Protein AF-A0A819S7C3-F1 (afdb_monomer)

InterPro domains:
  IPR016266 DNA polymerase epsilon, subunit B [PTHR12708] (1-55)

Foldseek 3Di:
DQPPPDQEAEPAEQDDWDWDADPNHIYTYQHDCVVVQNKDWDADVVVRDIDIDHDDDD

pLDDT: mean 94.48, std 6.02, range [59.16, 98.19]

Radius of gyration: 12.5 Å; Cα contacts (8 Å, |Δi|>4): 93; chains: 1; bounding box: 40×16×28 Å

Structure (mmCIF, N/CA/C/O backbone):
data_AF-A0A819S7C3-F1
#
_entry.id   AF-A0A819S7C3-F1
#
loop_
_atom_site.group_PDB
_atom_site.id
_atom_site.type_symbol
_atom_site.label_atom_id
_atom_site.label_alt_id
_atom_site.label_comp_id
_atom_site.label_asym_id
_atom_site.label_entity_id
_atom_site.label_seq_id
_atom_site.pdbx_PDB_ins_code
_atom_site.Cartn_x
_atom_site.Cartn_y
_atom_site.Cartn_z
_atom_site.occupancy
_atom_site.B_iso_or_equiv
_atom_site.auth_seq_id
_atom_site.auth_comp_id
_atom_site.auth_asym_id
_atom_site.auth_atom_id
_atom_site.pdbx_PDB_model_num
ATOM 1 N N . HIS A 1 1 ? 16.579 -7.187 3.255 1.00 78.19 1 HIS A N 1
ATOM 2 C CA . HIS A 1 1 ? 16.962 -7.380 1.842 1.00 78.19 1 HIS A CA 1
ATOM 3 C C . HIS A 1 1 ? 15.695 -7.338 0.997 1.00 78.19 1 HIS A C 1
ATOM 5 O O . HIS A 1 1 ? 14.834 -8.173 1.221 1.00 78.19 1 HIS A O 1
ATOM 11 N N . LEU A 1 2 ? 15.563 -6.357 0.097 1.00 88.25 2 LEU A N 1
ATOM 12 C CA . LEU A 1 2 ? 14.461 -6.228 -0.873 1.00 88.25 2 LEU A CA 1
ATOM 13 C C . LEU A 1 2 ? 15.077 -6.173 -2.276 1.00 88.25 2 LEU A C 1
ATOM 15 O O . LEU A 1 2 ? 15.201 -5.110 -2.875 1.00 88.25 2 LEU A O 1
ATOM 19 N N . TYR A 1 3 ? 15.596 -7.313 -2.728 1.00 92.56 3 TYR A N 1
ATOM 20 C CA . TYR A 1 3 ? 16.138 -7.466 -4.073 1.00 92.56 3 TYR A CA 1
ATOM 21 C C . TYR A 1 3 ? 15.826 -8.882 -4.588 1.00 92.56 3 TYR A C 1
ATOM 23 O O . TYR A 1 3 ? 16.152 -9.837 -3.875 1.00 92.56 3 TYR A O 1
ATOM 31 N N . PRO A 1 4 ? 15.231 -9.037 -5.788 1.00 93.38 4 PRO A N 1
ATOM 32 C CA . PRO A 1 4 ? 14.762 -7.966 -6.677 1.00 93.38 4 PRO A CA 1
ATOM 33 C C . PRO A 1 4 ? 13.676 -7.098 -6.021 1.00 93.38 4 PRO A C 1
ATOM 35 O O . PRO A 1 4 ? 13.050 -7.510 -5.043 1.00 93.38 4 PRO A O 1
ATOM 38 N N . LEU A 1 5 ? 13.522 -5.866 -6.509 1.00 94.81 5 LEU A N 1
ATOM 39 C CA . LEU A 1 5 ? 12.507 -4.951 -5.994 1.00 94.81 5 LEU A CA 1
ATOM 40 C C . LEU A 1 5 ? 11.112 -5.502 -6.363 1.00 94.81 5 LEU A C 1
ATOM 42 O O . LEU A 1 5 ? 10.911 -5.856 -7.525 1.00 94.81 5 LEU A O 1
ATOM 46 N N . PRO A 1 6 ? 10.175 -5.641 -5.408 1.00 96.19 6 PRO A N 1
ATOM 47 C CA . PRO A 1 6 ? 8.823 -6.111 -5.700 1.00 96.19 6 PRO A CA 1
ATOM 48 C C . PRO A 1 6 ? 7.997 -5.028 -6.407 1.00 96.19 6 PRO A C 1
ATOM 50 O O . PRO A 1 6 ? 8.312 -3.847 -6.322 1.00 96.19 6 PRO A O 1
ATOM 53 N N . ASP A 1 7 ? 6.890 -5.424 -7.037 1.00 96.12 7 ASP A N 1
ATOM 54 C CA . ASP A 1 7 ? 5.948 -4.472 -7.646 1.00 96.12 7 ASP A CA 1
ATOM 55 C C . ASP A 1 7 ? 5.129 -3.692 -6.594 1.00 96.12 7 ASP A C 1
ATOM 57 O O . ASP A 1 7 ? 4.713 -2.561 -6.837 1.00 96.12 7 ASP A O 1
ATOM 61 N N . LEU A 1 8 ? 4.892 -4.289 -5.417 1.00 97.56 8 LEU A N 1
ATOM 62 C CA . LEU A 1 8 ? 4.115 -3.697 -4.326 1.00 97.56 8 LEU A CA 1
ATOM 63 C C . LEU A 1 8 ? 4.696 -4.068 -2.952 1.00 97.56 8 LEU A C 1
ATOM 65 O O . LEU A 1 8 ? 4.939 -5.240 -2.661 1.00 97.56 8 LEU A O 1
ATOM 69 N N . ILE A 1 9 ? 4.837 -3.075 -2.074 1.00 97.50 9 ILE A N 1
ATOM 70 C CA . ILE A 1 9 ? 5.142 -3.224 -0.647 1.00 97.50 9 ILE A CA 1
ATOM 71 C C . ILE A 1 9 ? 3.939 -2.742 0.160 1.00 97.50 9 ILE A C 1
ATOM 73 O O . ILE A 1 9 ? 3.497 -1.606 0.010 1.00 97.50 9 ILE A O 1
ATOM 77 N N . VAL A 1 10 ? 3.442 -3.587 1.065 1.00 97.69 10 VAL A N 1
ATOM 78 C CA . VAL A 1 10 ? 2.353 -3.249 1.991 1.00 97.69 10 VAL A CA 1
ATOM 79 C C . VAL A 1 10 ? 2.915 -3.193 3.413 1.00 97.69 10 VAL A C 1
ATOM 81 O O . VAL A 1 10 ? 3.312 -4.217 3.962 1.00 97.69 10 VAL A O 1
ATOM 84 N N . VAL A 1 11 ? 2.976 -1.997 4.004 1.00 96.62 11 VAL A N 1
ATOM 85 C CA . VAL A 1 11 ? 3.617 -1.761 5.314 1.00 96.62 11 VAL A CA 1
ATOM 86 C C . VAL A 1 11 ? 2.700 -2.124 6.491 1.00 96.62 11 VAL A C 1
ATOM 88 O O . VAL A 1 11 ? 3.183 -2.613 7.507 1.00 96.62 11 VAL A O 1
ATOM 91 N N . CYS A 1 12 ? 1.381 -1.937 6.347 1.00 96.12 12 CYS A N 1
ATOM 92 C CA . CYS A 1 12 ? 0.364 -2.281 7.357 1.00 96.12 12 CYS A CA 1
ATOM 93 C C . CYS A 1 12 ? 0.651 -1.747 8.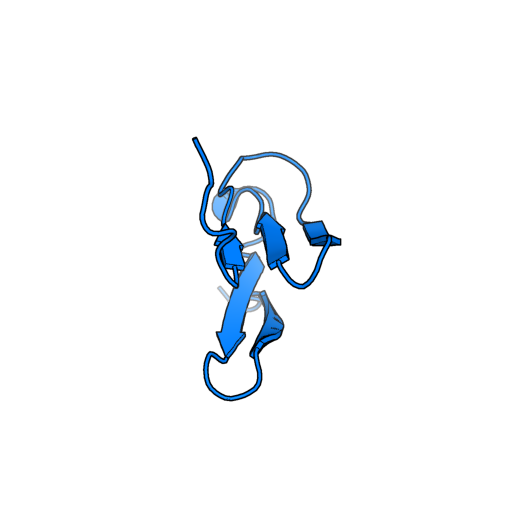776 1.00 96.12 12 CYS A C 1
ATOM 95 O O . CYS A 1 12 ? 0.486 -2.470 9.761 1.00 96.12 12 CYS A O 1
ATOM 97 N N . ASP A 1 13 ? 1.061 -0.486 8.904 1.00 95.31 13 ASP A N 1
ATOM 98 C CA . ASP A 1 13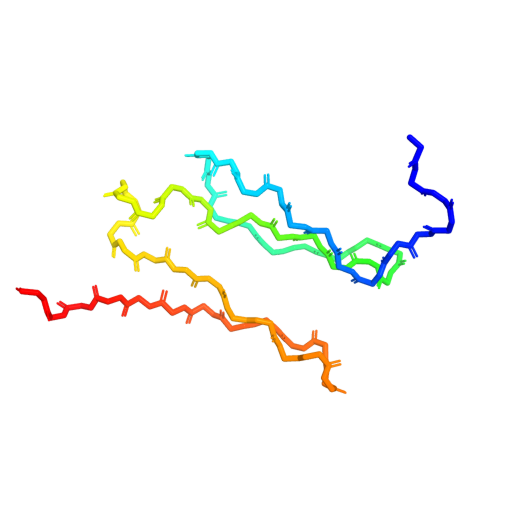 ? 1.294 0.132 10.210 1.00 95.31 13 ASP A CA 1
ATOM 99 C C . ASP A 1 13 ? 0.090 0.970 10.697 1.00 95.31 13 ASP A C 1
ATOM 101 O O . ASP A 1 13 ? -0.942 1.097 10.035 1.00 95.31 13 ASP A O 1
ATOM 105 N N . LYS A 1 14 ? 0.200 1.527 11.912 1.00 95.25 14 LYS A N 1
ATOM 106 C CA . LYS A 1 14 ? -0.858 2.338 12.547 1.00 95.25 14 LYS A CA 1
ATOM 107 C C . LYS A 1 14 ? -0.828 3.830 12.191 1.00 95.25 14 LYS A C 1
ATOM 109 O O . LYS A 1 14 ? -1.690 4.570 12.664 1.00 95.25 14 LYS A O 1
ATOM 114 N N . PHE A 1 15 ? 0.188 4.286 11.470 1.00 94.38 15 PHE A N 1
ATOM 115 C CA . PHE A 1 15 ? 0.357 5.678 11.077 1.00 94.38 15 PHE A CA 1
ATOM 116 C C . PHE A 1 15 ? -0.587 6.033 9.920 1.00 94.38 15 PHE A C 1
ATOM 118 O O . PHE A 1 15 ? -1.528 5.309 9.588 1.00 94.38 15 PHE A O 1
ATOM 125 N N . LYS A 1 16 ? -0.386 7.225 9.356 1.00 93.06 16 LYS A N 1
ATOM 126 C CA . LYS A 1 16 ? -1.224 7.773 8.294 1.00 93.06 16 LYS A CA 1
ATOM 127 C C . LYS A 1 16 ? -1.236 6.840 7.077 1.00 93.06 16 LYS A C 1
ATOM 129 O O . LYS A 1 16 ? -0.192 6.325 6.681 1.00 93.06 16 LYS A O 1
ATOM 134 N N . SER A 1 17 ? -2.410 6.706 6.461 1.00 95.00 17 SER A N 1
ATOM 135 C CA . SER A 1 17 ? -2.549 6.053 5.160 1.00 95.00 17 SER A CA 1
ATOM 136 C C . SER A 1 17 ? -1.692 6.767 4.107 1.00 95.00 17 SER A C 1
ATOM 138 O O . SER A 1 17 ? -1.757 7.996 3.989 1.00 95.00 17 SER A O 1
ATOM 140 N N . ILE A 1 18 ? -0.881 6.003 3.373 1.00 96.12 18 ILE A N 1
ATOM 141 C CA . ILE A 1 18 ? -0.029 6.499 2.285 1.00 96.12 18 ILE A CA 1
ATOM 142 C C . ILE A 1 18 ? -0.076 5.567 1.075 1.00 96.12 18 ILE A C 1
ATOM 144 O O . ILE A 1 18 ? -0.272 4.354 1.201 1.00 96.12 18 ILE A O 1
ATOM 148 N N . THR A 1 19 ? 0.141 6.156 -0.093 1.00 97.50 19 THR A N 1
ATOM 149 C CA . THR A 1 19 ? 0.411 5.468 -1.352 1.00 97.50 19 THR A CA 1
ATOM 150 C C . THR A 1 19 ? 1.477 6.279 -2.067 1.00 97.50 19 THR A C 1
ATOM 152 O O . THR A 1 19 ? 1.249 7.448 -2.360 1.00 97.50 19 THR A O 1
ATOM 155 N N . ASP A 1 20 ? 2.629 5.663 -2.293 1.00 97.00 20 ASP A N 1
ATOM 156 C CA . ASP A 1 20 ? 3.772 6.256 -2.983 1.00 97.00 20 ASP A CA 1
ATOM 157 C C . ASP A 1 20 ? 4.335 5.263 -3.998 1.00 97.00 20 ASP A C 1
ATOM 159 O O . ASP A 1 20 ? 4.131 4.056 -3.875 1.00 97.00 20 ASP A O 1
ATOM 163 N N . THR A 1 21 ? 5.076 5.763 -4.983 1.00 96.69 21 THR A N 1
ATOM 164 C CA . THR A 1 21 ? 5.758 4.924 -5.975 1.00 96.69 21 THR A CA 1
ATOM 165 C C . THR A 1 21 ? 7.221 5.334 -6.070 1.00 96.69 21 THR A C 1
ATOM 167 O O . THR A 1 21 ? 7.532 6.503 -6.294 1.00 96.69 21 THR A O 1
ATOM 170 N N . ILE A 1 22 ? 8.127 4.367 -5.914 1.00 94.94 22 ILE A N 1
ATOM 171 C CA . ILE A 1 22 ? 9.578 4.567 -6.001 1.00 94.94 22 ILE A CA 1
ATOM 172 C C . ILE A 1 22 ? 10.162 3.481 -6.899 1.00 94.94 22 ILE A C 1
ATOM 174 O O . ILE A 1 22 ? 10.030 2.302 -6.591 1.00 94.94 22 ILE A O 1
ATOM 178 N N . ALA A 1 23 ? 10.847 3.878 -7.977 1.00 94.19 23 ALA A N 1
ATOM 179 C CA . ALA A 1 23 ? 11.510 2.953 -8.904 1.00 94.19 23 ALA A CA 1
ATOM 180 C C . ALA A 1 23 ? 10.595 1.792 -9.357 1.00 94.19 23 ALA A C 1
ATOM 182 O O . ALA A 1 23 ? 10.973 0.629 -9.266 1.00 94.19 23 ALA A O 1
ATOM 183 N N . ASP A 1 24 ? 9.371 2.125 -9.780 1.00 93.38 24 ASP A N 1
ATOM 184 C CA . ASP A 1 24 ? 8.315 1.188 -10.203 1.00 93.38 24 ASP A CA 1
ATOM 185 C C . ASP A 1 24 ? 7.801 0.211 -9.127 1.00 93.38 24 ASP A C 1
ATOM 187 O O . ASP A 1 24 ? 6.954 -0.634 -9.411 1.00 93.38 24 ASP A O 1
ATOM 191 N N . CYS A 1 25 ? 8.233 0.369 -7.874 1.00 95.88 25 CYS A N 1
ATOM 192 C CA . CYS A 1 25 ? 7.635 -0.279 -6.713 1.00 95.88 25 CYS A CA 1
ATOM 193 C C . CYS A 1 25 ? 6.606 0.648 -6.075 1.00 95.88 25 CYS A C 1
ATOM 195 O O . CYS A 1 25 ? 6.940 1.730 -5.580 1.00 95.88 25 CYS A O 1
ATOM 197 N N . THR A 1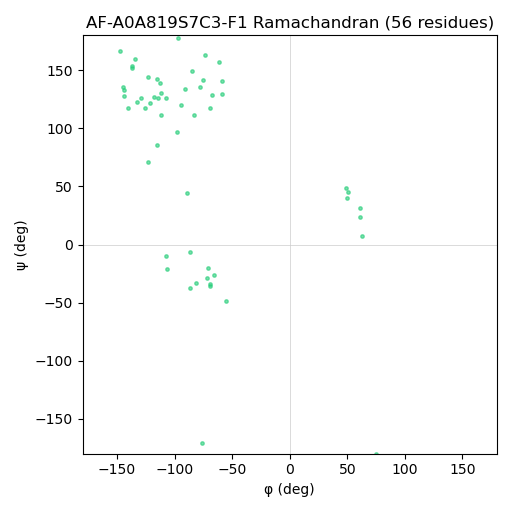 26 ? 5.360 0.198 -6.012 1.00 97.81 26 THR A N 1
ATOM 198 C CA . THR A 1 26 ? 4.328 0.874 -5.228 1.00 97.81 26 TH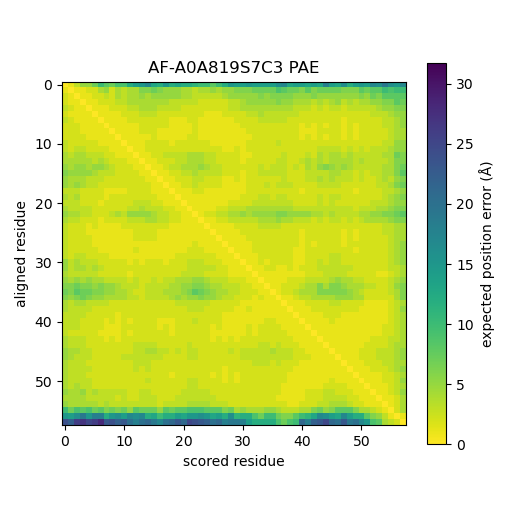R A CA 1
ATOM 199 C C . THR A 1 26 ? 4.506 0.527 -3.752 1.00 97.81 26 THR A C 1
ATOM 201 O O . THR A 1 26 ? 4.741 -0.620 -3.386 1.00 97.81 26 THR A O 1
ATOM 204 N N . ILE A 1 27 ? 4.408 1.514 -2.873 1.00 97.50 27 ILE A N 1
ATOM 205 C CA . ILE A 1 27 ? 4.500 1.361 -1.423 1.00 97.50 27 ILE A CA 1
ATOM 206 C C . ILE A 1 27 ? 3.199 1.884 -0.839 1.00 97.50 27 ILE A C 1
ATOM 208 O O . ILE A 1 27 ? 2.832 3.042 -1.043 1.00 97.50 27 ILE A O 1
ATOM 212 N N . ILE A 1 28 ? 2.493 1.033 -0.101 1.00 98.19 28 ILE A N 1
ATOM 213 C CA . ILE A 1 28 ? 1.240 1.402 0.545 1.00 98.19 28 ILE A CA 1
ATOM 214 C C . ILE A 1 28 ? 1.288 1.168 2.045 1.00 98.19 28 ILE A C 1
ATOM 216 O O . ILE A 1 28 ? 1.822 0.177 2.548 1.00 98.19 28 ILE A O 1
ATOM 220 N N . ASN A 1 29 ? 0.624 2.066 2.754 1.00 97.62 29 ASN A N 1
ATOM 221 C CA . ASN A 1 29 ? 0.195 1.858 4.120 1.00 97.62 29 ASN A CA 1
ATOM 222 C C . ASN A 1 29 ? -1.312 2.130 4.181 1.00 97.62 29 ASN A C 1
ATOM 224 O O . ASN A 1 29 ? -1.712 3.258 3.902 1.00 97.62 29 ASN A O 1
ATOM 228 N N . PRO A 1 30 ? -2.164 1.153 4.522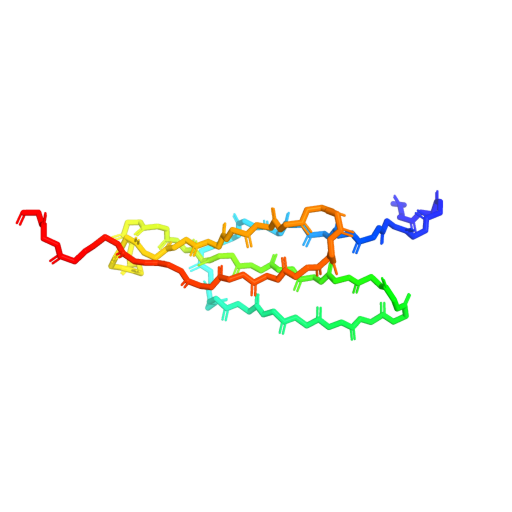 1.00 96.75 30 PRO A N 1
ATOM 229 C CA . PRO A 1 30 ? -3.592 1.412 4.717 1.00 96.75 30 PRO A CA 1
ATOM 230 C C . PRO A 1 30 ? -3.876 2.224 5.996 1.00 96.75 30 PRO A C 1
ATOM 232 O O . PRO A 1 30 ? -4.927 2.858 6.110 1.00 96.75 30 PRO A 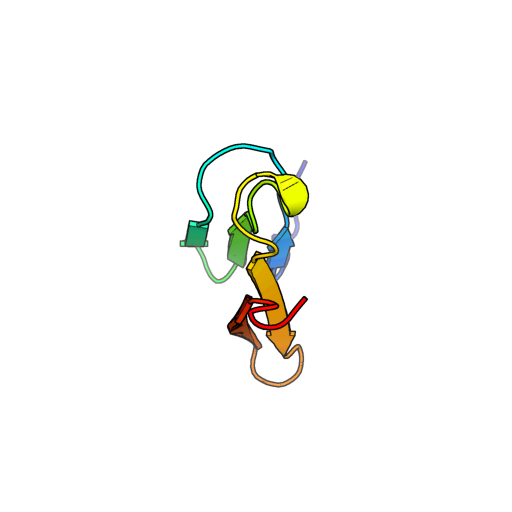O 1
ATOM 235 N N . GLY A 1 31 ? -2.935 2.239 6.947 1.00 96.69 31 GLY A N 1
ATOM 236 C CA . GLY A 1 31 ? -3.154 2.751 8.294 1.00 96.69 31 GLY A CA 1
ATOM 237 C C . GLY A 1 31 ? -3.991 1.794 9.150 1.00 96.69 31 GLY A C 1
ATOM 238 O O . GLY A 1 31 ? -4.423 0.724 8.715 1.00 96.69 31 GLY A O 1
ATOM 239 N N . SER A 1 32 ? -4.246 2.179 10.401 1.00 96.31 32 SER A N 1
ATOM 240 C CA . SER A 1 32 ? -5.057 1.366 11.313 1.00 96.31 32 SER A CA 1
ATOM 241 C C . SER A 1 32 ? -6.525 1.340 10.886 1.00 96.31 32 SER A C 1
ATOM 243 O O . SER A 1 32 ? -7.198 2.363 10.951 1.00 96.31 32 SER A O 1
ATOM 245 N N . PHE A 1 33 ? -7.052 0.161 10.556 1.00 95.38 33 PHE A N 1
ATOM 246 C CA . PHE A 1 33 ? -8.459 -0.019 10.180 1.00 95.38 33 PHE A CA 1
ATOM 247 C C . PHE A 1 33 ? -9.439 0.498 11.250 1.00 95.38 33 PHE A C 1
ATOM 249 O O . PHE A 1 33 ? -10.343 1.272 10.949 1.00 95.38 33 PHE A O 1
ATOM 256 N N . ALA A 1 34 ? -9.233 0.128 12.519 1.00 93.56 34 ALA A N 1
ATOM 257 C CA . ALA A 1 34 ? -10.137 0.497 13.614 1.00 93.56 34 ALA A CA 1
ATOM 258 C C . ALA A 1 34 ? -10.101 1.997 13.959 1.00 93.56 34 ALA A C 1
ATOM 260 O O . ALA A 1 34 ? -11.117 2.566 14.344 1.00 93.56 34 ALA A O 1
ATOM 261 N N . ILE A 1 35 ? -8.936 2.641 13.832 1.00 93.12 35 ILE A N 1
ATOM 262 C CA . ILE A 1 35 ? -8.766 4.062 14.179 1.00 93.12 35 ILE A CA 1
ATOM 263 C C . ILE A 1 35 ? -9.133 4.952 12.988 1.00 93.12 35 ILE A C 1
ATOM 265 O O . ILE A 1 35 ? -9.742 6.007 13.153 1.00 93.12 35 ILE A O 1
ATOM 269 N N . ASN A 1 36 ? -8.800 4.519 11.774 1.00 90.31 36 ASN A N 1
ATOM 270 C CA . ASN A 1 36 ? -9.018 5.266 10.543 1.00 90.31 36 ASN A CA 1
ATOM 271 C C . ASN A 1 36 ? -10.399 4.973 9.940 1.00 90.31 36 ASN A C 1
ATOM 273 O O . ASN A 1 36 ? -10.509 4.739 8.743 1.00 90.31 36 ASN A O 1
ATOM 277 N N . LYS A 1 37 ? -11.452 4.954 10.768 1.00 93.44 37 LYS A N 1
ATOM 278 C CA . LYS A 1 37 ? -12.860 4.843 10.338 1.00 93.44 37 LYS A CA 1
ATOM 279 C C . LYS A 1 37 ? -13.135 3.702 9.346 1.00 93.44 37 LYS A C 1
ATOM 281 O O . LYS A 1 37 ? -13.892 3.895 8.395 1.00 93.44 37 LYS A O 1
ATOM 286 N N . TYR A 1 38 ? -12.517 2.541 9.557 1.00 94.94 38 TYR A N 1
ATOM 287 C CA . TYR A 1 38 ? -12.678 1.364 8.702 1.00 94.94 38 TYR A CA 1
ATOM 288 C C . TYR A 1 38 ? -12.237 1.595 7.246 1.00 94.94 38 TYR A C 1
ATOM 290 O O . TYR A 1 38 ? -12.802 1.010 6.320 1.00 94.94 38 TYR A O 1
ATOM 298 N N . CYS A 1 39 ? -11.237 2.459 7.037 1.00 95.44 39 CYS A N 1
ATOM 299 C CA . CYS A 1 39 ? -10.575 2.637 5.747 1.00 95.44 39 CYS A CA 1
ATOM 300 C C . CYS A 1 39 ? -9.620 1.475 5.448 1.00 95.44 39 CYS A C 1
ATOM 302 O O . CYS A 1 39 ? -8.902 0.995 6.328 1.00 95.44 39 CYS A O 1
ATOM 304 N N . PHE A 1 40 ? -9.578 1.063 4.186 1.00 96.56 40 PHE A N 1
ATOM 305 C CA . PHE A 1 40 ? -8.698 0.025 3.660 1.00 96.56 40 PHE A CA 1
ATOM 306 C C . PHE A 1 40 ? -8.321 0.339 2.206 1.00 96.56 40 PHE A C 1
ATOM 308 O O . PHE A 1 40 ? -8.917 1.210 1.574 1.00 96.56 40 PHE A O 1
ATOM 315 N N . LYS A 1 41 ? -7.315 -0.366 1.682 1.00 97.81 41 LYS A N 1
ATOM 316 C CA . LYS A 1 41 ? -6.855 -0.230 0.295 1.00 97.81 41 LYS A CA 1
ATOM 317 C C . LYS A 1 41 ? -7.097 -1.522 -0.476 1.00 97.81 41 LYS A C 1
ATOM 319 O O . LYS A 1 41 ? -6.905 -2.606 0.076 1.00 97.81 41 LYS A O 1
ATOM 324 N N . VAL A 1 42 ? -7.481 -1.398 -1.741 1.00 98.00 42 VAL A N 1
ATOM 325 C CA . VAL A 1 42 ? -7.657 -2.507 -2.685 1.00 98.00 42 VAL A CA 1
ATOM 326 C C . VAL A 1 42 ? -6.570 -2.404 -3.748 1.00 98.00 42 VAL A C 1
ATOM 328 O O . VAL A 1 42 ? -6.354 -1.333 -4.303 1.00 98.00 42 VAL A O 1
ATOM 331 N N . TYR A 1 43 ? -5.870 -3.506 -4.013 1.00 97.81 43 TYR A N 1
ATOM 332 C CA . TYR A 1 43 ? -4.877 -3.592 -5.083 1.00 97.81 43 TYR A CA 1
ATOM 333 C C . TYR A 1 43 ? -5.419 -4.438 -6.232 1.00 97.81 43 TYR A C 1
ATOM 335 O O . TYR A 1 43 ? -5.820 -5.585 -6.018 1.00 97.81 43 TYR A O 1
ATOM 343 N N . LEU A 1 44 ? -5.403 -3.881 -7.442 1.00 97.75 44 LEU A N 1
ATOM 344 C CA . LEU A 1 44 ? -5.799 -4.546 -8.680 1.00 97.75 44 LEU A CA 1
ATOM 345 C C . LEU A 1 44 ? -4.536 -5.055 -9.400 1.00 97.75 44 LEU A C 1
ATOM 347 O O . LEU A 1 44 ? -3.895 -4.294 -10.123 1.00 97.75 44 LEU A O 1
ATOM 351 N N . PRO A 1 45 ? -4.139 -6.334 -9.248 1.00 96.31 45 PRO A N 1
ATOM 352 C CA . PRO A 1 45 ? -2.834 -6.811 -9.721 1.00 96.31 45 PRO A CA 1
ATOM 353 C C . PRO A 1 45 ? -2.672 -6.781 -11.246 1.00 96.31 45 PRO A C 1
ATOM 355 O O . PRO A 1 45 ? -1.553 -6.663 -11.738 1.00 96.31 45 PRO A O 1
ATOM 358 N N . ALA A 1 46 ? -3.771 -6.871 -12.002 1.00 97.00 46 ALA A N 1
ATOM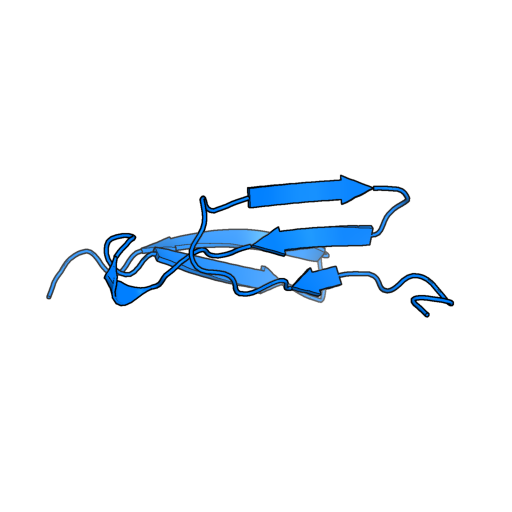 359 C CA . ALA A 1 46 ? -3.735 -6.841 -13.464 1.00 97.00 46 ALA A CA 1
ATOM 360 C C . ALA A 1 46 ? -3.351 -5.459 -14.024 1.00 97.00 46 ALA A C 1
ATOM 362 O O . ALA A 1 46 ? -2.656 -5.386 -15.034 1.00 97.00 46 ALA A O 1
ATOM 363 N N . THR A 1 47 ? -3.787 -4.379 -13.369 1.00 96.81 47 THR A N 1
ATOM 364 C CA . THR A 1 47 ? -3.539 -2.985 -13.785 1.00 96.81 47 THR A CA 1
ATOM 365 C C . THR A 1 47 ? -2.521 -2.269 -12.901 1.00 96.81 47 THR A C 1
ATOM 367 O O . THR A 1 47 ? -2.041 -1.199 -13.259 1.00 96.81 47 THR A O 1
ATOM 370 N N . ARG A 1 48 ? -2.147 -2.883 -11.771 1.00 96.19 48 ARG A N 1
ATOM 371 C CA . ARG A 1 48 ? -1.304 -2.320 -10.706 1.00 96.19 48 ARG A CA 1
ATOM 372 C C . ARG A 1 48 ? -1.899 -1.068 -10.049 1.00 96.19 48 ARG A C 1
ATOM 374 O O . ARG A 1 48 ? -1.171 -0.269 -9.469 1.00 96.19 48 ARG A O 1
ATOM 381 N N . GLU A 1 49 ? -3.215 -0.910 -10.113 1.00 96.56 49 GLU A N 1
ATOM 382 C CA . GLU A 1 49 ? -3.922 0.226 -9.523 1.00 96.56 49 GLU A CA 1
ATOM 383 C C . GLU A 1 49 ? -4.223 -0.012 -8.037 1.00 96.56 49 GLU A C 1
ATOM 385 O O . GLU A 1 49 ? -4.407 -1.149 -7.588 1.00 96.56 49 GLU A O 1
ATOM 390 N N . ILE A 1 50 ? -4.261 1.081 -7.271 1.00 97.88 50 ILE A N 1
ATOM 391 C CA . ILE A 1 50 ? -4.625 1.099 -5.853 1.00 97.88 50 ILE A CA 1
ATOM 392 C C . ILE A 1 50 ? -5.876 1.954 -5.691 1.00 97.88 50 ILE A C 1
ATOM 3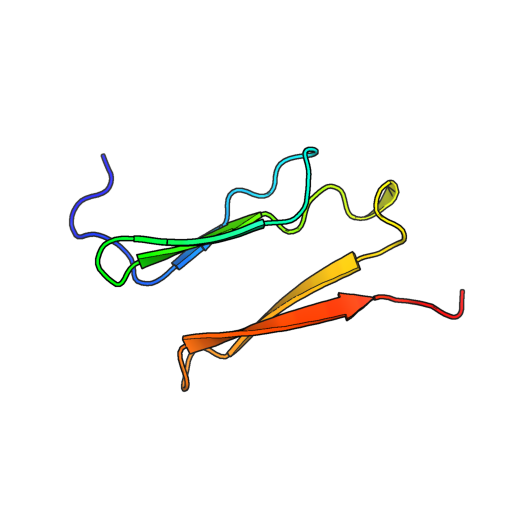94 O O . ILE A 1 50 ? -5.884 3.118 -6.086 1.00 97.88 50 ILE A O 1
ATOM 398 N N . GLU A 1 51 ? -6.895 1.398 -5.049 1.00 97.56 51 GLU A N 1
ATOM 399 C CA . GLU A 1 51 ? -8.125 2.105 -4.703 1.00 97.56 51 GLU A CA 1
ATOM 400 C C . GLU A 1 51 ? -8.244 2.260 -3.185 1.00 97.56 51 GLU A C 1
ATOM 402 O O . GLU A 1 51 ? -7.952 1.336 -2.419 1.00 97.56 51 GLU A O 1
ATOM 407 N N . ASP A 1 52 ? -8.698 3.431 -2.741 1.00 96.38 52 ASP A N 1
ATOM 408 C CA . ASP A 1 52 ? -9.060 3.685 -1.349 1.00 96.38 52 ASP A CA 1
ATOM 409 C C . ASP A 1 52 ? -10.543 3.375 -1.130 1.00 96.38 52 ASP A C 1
ATOM 411 O O . ASP A 1 52 ? -11.406 3.785 -1.906 1.00 96.38 52 ASP A O 1
ATOM 415 N N . SER A 1 53 ? -10.856 2.654 -0.057 1.00 96.44 53 SER A N 1
ATOM 416 C CA . SER A 1 53 ? -12.221 2.257 0.290 1.00 96.44 53 SER A CA 1
ATOM 417 C C . SER A 1 53 ? -12.492 2.435 1.778 1.00 96.44 53 SER A C 1
ATOM 419 O O . SER A 1 53 ? -11.583 2.394 2.608 1.00 96.44 53 SER A O 1
ATOM 421 N N . GLN A 1 54 ? -13.763 2.637 2.126 1.00 96.50 54 GLN A N 1
ATOM 422 C CA . GLN A 1 54 ? -14.194 2.867 3.499 1.00 96.50 54 GLN A CA 1
ATOM 423 C C . GLN A 1 54 ? -15.567 2.241 3.757 1.00 96.50 54 GLN A C 1
ATOM 425 O O . GLN A 1 54 ? -16.493 2.415 2.966 1.00 96.50 54 GLN A O 1
ATOM 430 N N . ILE A 1 55 ? -15.718 1.565 4.897 1.00 95.75 55 ILE A N 1
ATOM 431 C CA . ILE A 1 55 ? -17.029 1.108 5.376 1.00 95.75 55 ILE A CA 1
ATOM 432 C C . ILE A 1 55 ? -17.718 2.272 6.105 1.00 95.75 55 ILE A C 1
ATOM 434 O O . ILE A 1 55 ? -17.256 2.695 7.163 1.00 95.75 55 ILE A O 1
ATOM 438 N N . THR A 1 56 ? -18.803 2.807 5.536 1.00 90.25 56 THR A N 1
ATOM 439 C CA . THR A 1 56 ? -19.475 4.031 6.027 1.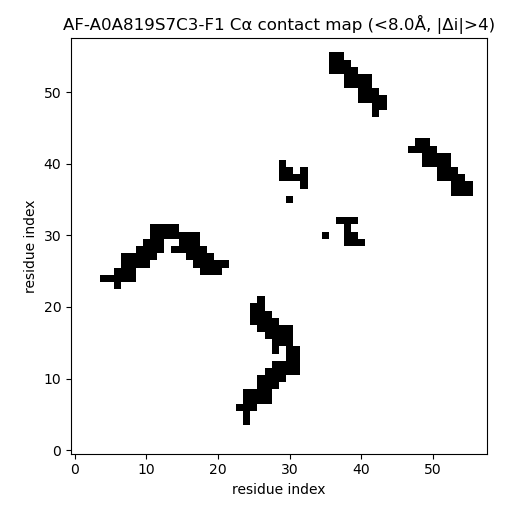00 90.25 56 THR A CA 1
ATOM 440 C C . THR A 1 56 ? -20.812 3.803 6.737 1.00 90.25 56 THR A C 1
ATOM 442 O O . THR A 1 56 ? -21.200 4.650 7.536 1.00 90.25 56 THR A O 1
ATOM 445 N N . ASN A 1 57 ? -21.487 2.670 6.512 1.00 78.12 57 ASN A N 1
ATOM 446 C CA . ASN A 1 57 ? -22.759 2.323 7.161 1.00 78.12 57 ASN A CA 1
ATOM 447 C C . ASN A 1 57 ? -22.596 1.088 8.058 1.00 78.12 57 ASN A C 1
ATOM 449 O O . ASN A 1 57 ? -22.866 -0.030 7.615 1.00 78.12 57 ASN A O 1
ATOM 453 N N . MET A 1 58 ? -22.163 1.295 9.304 1.00 59.16 58 MET A N 1
ATOM 454 C CA . MET A 1 58 ? -22.304 0.298 10.375 1.00 59.16 58 MET A CA 1
ATOM 455 C C . MET A 1 58 ? -23.446 0.658 11.313 1.00 59.16 58 MET A C 1
ATOM 457 O O . MET A 1 58 ? -23.638 1.871 11.552 1.00 59.16 58 MET A O 1
#

Organism: NCBI:txid433720

Sequence (58 aa):
HLYPLPDLIVVCDKFKSITDTIADCTIINPGSFAINKYCFKVYLPATREIEDSQITNM

Secondary structure (DSSP, 8-state):
---SPPSEEE---SS--EEEEETTEEEEE---TTTTTTEEEEEETTTTEEEEEE----

Nearest PDB structures (foldseek):
  5vbn-assembly2_E  TM=9.829E-01  e=5.118E-06  Homo sapiens
  7pfo-assembly1_A  TM=9.555E-01  e=1.158E-05  Homo sapiens
  6hv8-assembly1_B  TM=8.827E-01  e=6.411E-04  Saccharomyces cerevisiae
  6hv9-assembly1_B  TM=8.738E-01  e=5.283E-03  Saccharomyces cerevisiae
  2kkn-assembly1_A  TM=5.916E-01  e=1.293E-01  Thermotoga maritima

Solvent-accessible surface area (backbone atoms only — not comparable to full-atom values): 3663 Å² total; per-residue (Å²): 139,78,75,79,74,56,66,66,46,78,68,70,44,75,56,78,63,46,78,50,74,55,97,81,20,36,40,35,23,52,20,34,38,86,80,52,62,45,29,42,66,48,76,42,82,92,78,71,45,75,44,84,47,64,64,83,88,128

Mean predicted aligned error: 3.06 Å